Protein AF-X1R7F8-F1 (afdb_monomer_lite)

Organism: NCBI:txid412755

Structure (mmCIF, N/CA/C/O backbone):
data_AF-X1R7F8-F1
#
_entry.id   AF-X1R7F8-F1
#
loop_
_atom_site.group_PDB
_atom_site.id
_atom_site.type_symbol
_atom_site.label_atom_id
_atom_site.label_alt_id
_atom_site.label_comp_id
_atom_site.label_asym_id
_atom_site.label_entity_id
_atom_site.label_seq_id
_atom_site.pdbx_PDB_ins_code
_atom_site.Cartn_x
_atom_site.Cartn_y
_atom_site.Cartn_z
_atom_site.occupancy
_atom_site.B_iso_or_equiv
_atom_site.auth_seq_id
_atom_site.auth_comp_id
_atom_site.auth_asym_id
_atom_site.auth_atom_id
_atom_site.pdbx_PDB_model_num
ATOM 1 N N . MET A 1 1 ? 12.836 -17.821 -14.700 1.00 49.06 1 MET A N 1
ATOM 2 C CA . MET A 1 1 ? 12.835 -16.935 -13.516 1.00 49.06 1 MET A CA 1
ATOM 3 C C . MET A 1 1 ? 11.423 -16.406 -13.334 1.00 49.06 1 MET A C 1
ATOM 5 O O . MET A 1 1 ? 10.980 -15.620 -14.158 1.00 49.06 1 MET A O 1
ATOM 9 N N . THR A 1 2 ? 10.685 -16.882 -12.334 1.00 62.12 2 THR A N 1
ATOM 10 C CA . THR A 1 2 ? 9.317 -16.408 -12.075 1.00 62.12 2 THR A CA 1
ATOM 11 C C . THR A 1 2 ? 9.411 -15.124 -11.262 1.00 62.12 2 THR A C 1
ATOM 13 O O . THR A 1 2 ? 9.946 -15.136 -10.153 1.00 62.12 2 THR A O 1
ATOM 16 N N . VAL A 1 3 ? 8.961 -14.002 -11.824 1.00 70.81 3 VAL A N 1
ATOM 17 C CA . VAL A 1 3 ? 8.896 -12.731 -11.095 1.00 70.81 3 VAL A CA 1
ATOM 18 C C . VAL A 1 3 ? 7.938 -12.935 -9.923 1.00 70.81 3 VAL A C 1
ATOM 20 O O . VAL A 1 3 ? 6.775 -13.273 -10.126 1.00 70.81 3 VAL A O 1
ATOM 23 N N . ARG A 1 4 ? 8.430 -12.789 -8.688 1.00 76.38 4 ARG A N 1
ATOM 24 C CA . ARG A 1 4 ? 7.572 -12.811 -7.498 1.00 76.38 4 ARG A CA 1
ATOM 25 C C . ARG A 1 4 ? 6.681 -11.574 -7.545 1.00 76.38 4 ARG A C 1
ATOM 27 O O . ARG A 1 4 ? 7.151 -10.470 -7.279 1.00 76.38 4 ARG A O 1
ATOM 34 N N . GLU A 1 5 ? 5.417 -11.763 -7.906 1.00 82.38 5 GLU A N 1
ATOM 35 C CA . GLU A 1 5 ? 4.409 -10.722 -7.732 1.00 82.38 5 GLU A CA 1
ATOM 36 C C . GLU A 1 5 ? 4.235 -10.427 -6.240 1.00 82.38 5 GLU A C 1
ATOM 38 O O . GLU A 1 5 ? 4.163 -11.336 -5.409 1.00 82.38 5 GLU A O 1
ATOM 43 N N . LEU A 1 6 ? 4.182 -9.138 -5.902 1.00 86.25 6 LEU A N 1
ATOM 44 C CA . LEU A 1 6 ? 3.871 -8.705 -4.546 1.00 86.25 6 LEU A CA 1
ATOM 45 C C . LEU A 1 6 ? 2.408 -9.044 -4.207 1.00 86.25 6 LEU A C 1
ATOM 47 O O . LEU A 1 6 ? 1.539 -8.910 -5.080 1.00 86.25 6 LEU A O 1
ATOM 51 N N . PRO A 1 7 ? 2.105 -9.421 -2.951 1.00 89.38 7 PRO A N 1
ATOM 52 C CA . PRO A 1 7 ? 0.732 -9.619 -2.500 1.00 89.38 7 PRO A CA 1
ATOM 53 C C . PRO A 1 7 ? -0.120 -8.368 -2.748 1.00 89.38 7 PRO A C 1
ATOM 55 O O . PRO A 1 7 ? 0.329 -7.241 -2.541 1.00 89.38 7 PRO A O 1
ATOM 58 N N . LYS A 1 8 ? -1.365 -8.554 -3.195 1.00 92.00 8 LYS A N 1
ATOM 59 C CA . LYS A 1 8 ? -2.314 -7.460 -3.455 1.00 92.00 8 LYS A CA 1
ATOM 60 C C . LYS A 1 8 ? -3.339 -7.412 -2.326 1.00 92.00 8 LYS A C 1
ATOM 62 O O . LYS A 1 8 ? -4.030 -8.394 -2.080 1.00 92.00 8 LYS A O 1
ATOM 67 N N . VAL A 1 9 ? -3.486 -6.258 -1.686 1.00 88.38 9 VAL A N 1
ATOM 68 C CA . VAL A 1 9 ? -4.443 -6.026 -0.597 1.00 88.38 9 VAL A CA 1
ATOM 69 C C . VAL A 1 9 ? -5.399 -4.887 -0.935 1.00 88.38 9 VAL A C 1
ATOM 71 O O . VAL A 1 9 ? -5.058 -3.955 -1.667 1.00 88.38 9 VAL A O 1
ATOM 74 N N . LYS A 1 10 ? -6.624 -4.948 -0.408 1.00 88.19 10 LYS A N 1
ATOM 75 C CA . LYS A 1 10 ? -7.615 -3.873 -0.534 1.00 88.19 10 LYS A CA 1
ATOM 76 C C . LYS A 1 10 ? -7.648 -3.064 0.762 1.00 88.19 10 LYS A C 1
ATOM 78 O O . LYS A 1 10 ? -7.878 -3.623 1.831 1.00 88.19 10 LYS A O 1
ATOM 83 N N . ILE A 1 11 ? -7.431 -1.756 0.662 1.00 83.50 11 ILE A N 1
ATOM 84 C CA . ILE A 1 11 ? -7.476 -0.818 1.786 1.00 83.50 11 ILE A CA 1
ATOM 85 C C . ILE A 1 11 ? -8.493 0.273 1.441 1.00 83.50 11 ILE A C 1
ATOM 87 O O . ILE A 1 11 ? -8.260 1.088 0.548 1.00 83.50 11 ILE A O 1
ATOM 91 N N . GLY A 1 12 ? -9.637 0.272 2.134 1.00 82.88 12 GLY A N 1
ATOM 92 C CA . GLY A 1 12 ? -10.791 1.090 1.740 1.00 82.88 12 GLY A CA 1
ATOM 93 C C . GLY A 1 12 ? -11.275 0.695 0.341 1.00 82.88 12 GLY A C 1
ATOM 94 O O . GLY A 1 12 ? -11.429 -0.492 0.059 1.00 82.88 12 GLY A O 1
ATOM 95 N N . ASP A 1 13 ? -11.444 1.672 -0.548 1.00 86.00 13 ASP A N 1
ATOM 96 C CA . ASP A 1 13 ? -11.845 1.459 -1.949 1.00 86.00 13 ASP A CA 1
ATOM 97 C C . ASP A 1 13 ? -10.671 1.257 -2.918 1.00 86.00 13 ASP A C 1
ATOM 99 O O . ASP A 1 13 ? -10.866 0.996 -4.105 1.00 86.00 13 ASP A O 1
ATOM 103 N N . LYS A 1 14 ? -9.433 1.333 -2.424 1.00 86.12 14 LYS A N 1
ATOM 104 C CA . LYS A 1 14 ? -8.219 1.252 -3.241 1.00 86.12 14 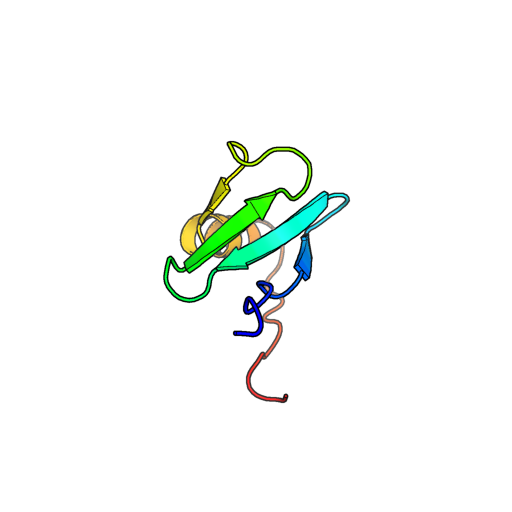LYS A CA 1
ATOM 105 C C . LYS A 1 14 ? -7.523 -0.104 -3.092 1.00 86.12 14 LYS A C 1
ATOM 107 O O . LYS A 1 14 ? -7.604 -0.767 -2.056 1.00 86.12 14 LYS A O 1
ATOM 112 N N . ARG A 1 15 ? -6.807 -0.515 -4.143 1.00 89.62 15 ARG A N 1
ATOM 113 C CA . ARG A 1 15 ? -5.946 -1.708 -4.146 1.00 89.62 15 ARG A CA 1
ATOM 114 C C . ARG A 1 15 ? -4.478 -1.308 -4.071 1.00 89.62 15 ARG A C 1
ATOM 116 O O . ARG A 1 15 ? -4.050 -0.392 -4.776 1.00 89.62 15 ARG A O 1
ATOM 123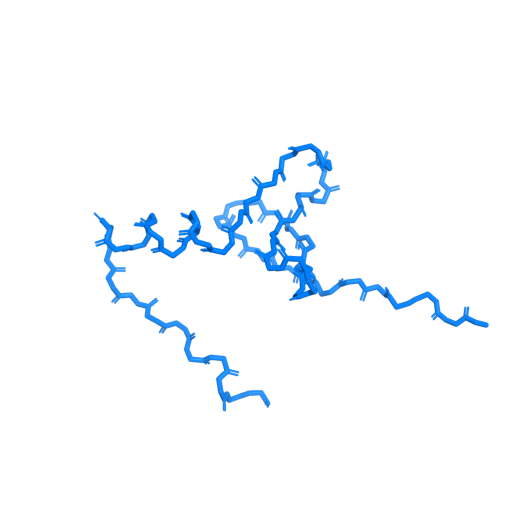 N N . TYR A 1 16 ? -3.723 -2.042 -3.267 1.00 91.25 16 TYR A N 1
ATOM 124 C CA . TYR A 1 16 ? -2.309 -1.813 -3.016 1.00 91.25 16 TYR A CA 1
ATOM 125 C C . TYR A 1 16 ? -1.511 -3.104 -3.184 1.00 91.25 16 TYR A C 1
ATOM 127 O O . TYR A 1 16 ? -1.996 -4.183 -2.855 1.00 91.25 16 TYR A O 1
ATOM 135 N N . TYR A 1 17 ? -0.277 -2.981 -3.655 1.00 91.62 17 TYR A N 1
ATOM 136 C CA . TYR A 1 17 ? 0.770 -3.971 -3.462 1.00 91.62 17 TYR A CA 1
ATOM 137 C C . TYR A 1 17 ? 1.319 -3.841 -2.045 1.00 91.62 17 TYR A C 1
ATOM 139 O O . TYR A 1 17 ? 1.703 -2.748 -1.626 1.00 91.62 17 TYR A O 1
ATOM 147 N N . GLN A 1 18 ? 1.340 -4.947 -1.315 1.00 90.25 18 GLN A N 1
ATOM 148 C CA . GLN A 1 18 ? 1.979 -5.052 -0.017 1.00 90.25 18 GLN A CA 1
ATOM 149 C C . GLN A 1 18 ? 3.457 -5.374 -0.226 1.00 90.25 18 GLN A C 1
ATOM 151 O O . GLN A 1 18 ? 3.801 -6.403 -0.802 1.00 90.25 18 GLN A O 1
ATOM 156 N N . ASP A 1 19 ? 4.323 -4.477 0.231 1.00 88.00 19 ASP A N 1
ATOM 157 C CA . ASP A 1 19 ? 5.761 -4.701 0.274 1.00 88.00 19 ASP A CA 1
ATOM 158 C C . ASP A 1 19 ? 6.186 -4.869 1.736 1.00 88.00 19 ASP A C 1
ATOM 160 O O . ASP A 1 19 ? 6.391 -3.895 2.462 1.00 88.00 19 ASP A O 1
ATOM 164 N N . ASP A 1 20 ? 6.281 -6.121 2.187 1.00 85.00 20 ASP A N 1
ATOM 165 C CA . ASP A 1 20 ? 6.695 -6.453 3.555 1.00 85.00 20 ASP A CA 1
ATOM 166 C C . ASP A 1 20 ? 8.170 -6.123 3.830 1.00 85.00 20 ASP A C 1
ATOM 168 O O . ASP A 1 20 ? 8.545 -5.902 4.982 1.00 85.00 20 ASP A O 1
ATOM 172 N N . ARG A 1 21 ? 9.017 -6.041 2.788 1.00 85.88 21 ARG A N 1
ATOM 173 C CA . ARG A 1 21 ? 10.441 -5.683 2.941 1.00 85.88 21 ARG A CA 1
ATOM 174 C C . ARG A 1 21 ? 10.582 -4.220 3.327 1.00 85.88 21 ARG A C 1
ATOM 176 O O . ARG A 1 21 ? 11.403 -3.877 4.171 1.00 85.88 21 ARG A O 1
ATOM 183 N N . LEU A 1 22 ? 9.768 -3.376 2.699 1.00 86.81 22 LEU A N 1
ATOM 184 C CA . LEU A 1 22 ? 9.746 -1.933 2.917 1.00 86.81 22 LEU A CA 1
ATOM 185 C C . LEU A 1 22 ? 8.666 -1.493 3.917 1.00 86.81 22 LEU A C 1
ATOM 187 O O . LEU A 1 22 ? 8.591 -0.312 4.247 1.00 86.81 22 LEU A O 1
ATOM 191 N N . LYS A 1 23 ? 7.854 -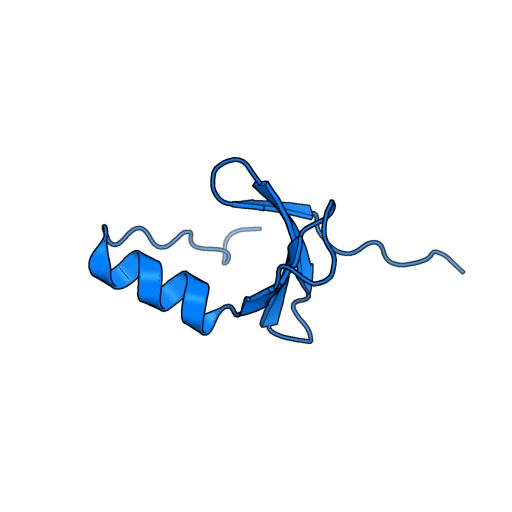2.433 4.427 1.00 89.06 23 LYS A N 1
ATOM 192 C CA . LYS A 1 23 ? 6.733 -2.189 5.352 1.00 89.06 23 LYS A CA 1
ATOM 193 C C . LYS A 1 23 ? 5.804 -1.081 4.841 1.00 89.06 23 LYS A C 1
ATOM 195 O O . LYS A 1 23 ? 5.401 -0.174 5.579 1.00 89.06 23 LYS A O 1
ATOM 200 N N . GLU A 1 24 ? 5.472 -1.148 3.555 1.00 90.62 24 GLU A N 1
ATOM 201 C CA . GLU A 1 24 ? 4.628 -0.166 2.878 1.00 90.62 24 GLU A CA 1
ATOM 202 C C . GLU A 1 24 ? 3.588 -0.815 1.958 1.00 90.62 24 GLU A C 1
ATOM 204 O O . GLU A 1 24 ? 3.728 -1.942 1.486 1.00 90.62 24 GLU A O 1
ATOM 209 N N . PHE A 1 25 ? 2.518 -0.071 1.704 1.00 90.06 25 PHE A N 1
ATOM 210 C CA . PHE A 1 25 ? 1.491 -0.371 0.722 1.00 90.06 25 PHE A CA 1
ATOM 211 C C . PHE A 1 25 ? 1.629 0.612 -0.443 1.00 90.06 25 PHE A C 1
ATOM 213 O O . PHE A 1 25 ? 1.522 1.823 -0.244 1.00 90.06 25 PHE A O 1
ATOM 220 N N . ARG A 1 26 ? 1.837 0.110 -1.663 1.00 89.88 26 ARG A N 1
ATOM 221 C CA . ARG A 1 26 ? 1.956 0.920 -2.891 1.00 89.88 26 ARG A CA 1
ATOM 222 C C . ARG A 1 26 ? 0.709 0.779 -3.745 1.00 89.88 26 ARG A C 1
ATOM 224 O O . ARG A 1 26 ? 0.342 -0.343 -4.080 1.00 89.88 26 ARG A O 1
ATOM 231 N N . ALA A 1 27 ? 0.034 1.871 -4.096 1.00 90.12 27 ALA A N 1
ATOM 232 C CA . ALA A 1 27 ? -1.209 1.751 -4.851 1.00 90.12 27 ALA A CA 1
ATOM 233 C C . ALA A 1 27 ? -0.951 1.155 -6.241 1.00 90.12 27 ALA A C 1
ATOM 235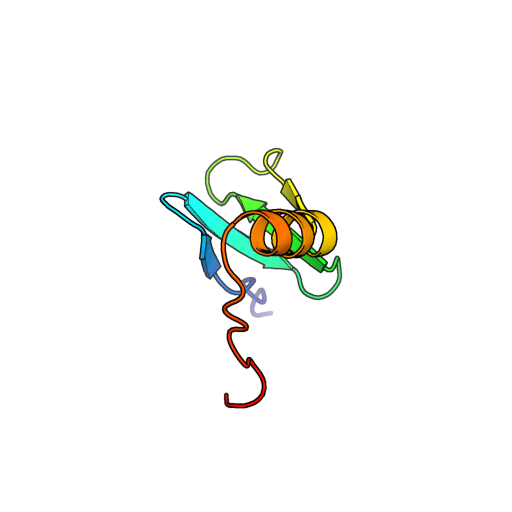 O O . ALA A 1 27 ? -0.006 1.535 -6.932 1.00 90.12 27 ALA A O 1
ATOM 236 N N . ILE A 1 28 ? -1.819 0.233 -6.664 1.00 88.06 28 ILE A N 1
ATOM 237 C CA . ILE A 1 28 ? -1.669 -0.457 -7.956 1.00 88.06 28 ILE A CA 1
ATOM 238 C C . ILE A 1 28 ? -1.779 0.536 -9.118 1.00 88.06 28 ILE A C 1
ATOM 240 O O . ILE A 1 28 ? -1.010 0.469 -10.069 1.00 88.06 28 ILE A O 1
ATOM 244 N N . TYR A 1 29 ? -2.728 1.467 -9.021 1.00 88.25 29 TYR A N 1
ATOM 245 C CA . TYR A 1 29 ? -3.035 2.429 -10.081 1.00 88.25 29 TYR A CA 1
ATOM 246 C C . TYR A 1 29 ? -2.241 3.740 -9.967 1.00 88.25 29 TYR A C 1
ATOM 248 O O . TYR A 1 29 ? -2.331 4.582 -10.853 1.00 88.25 29 TYR A O 1
ATOM 256 N N . ASN A 1 30 ? -1.481 3.936 -8.882 1.00 86.25 30 ASN A N 1
ATOM 257 C CA . ASN A 1 30 ? -0.615 5.099 -8.702 1.00 86.25 30 ASN A CA 1
ATOM 258 C C . ASN A 1 30 ? 0.601 4.739 -7.820 1.00 86.25 30 ASN A C 1
ATOM 260 O O . ASN A 1 30 ? 0.498 4.779 -6.594 1.00 86.25 30 ASN A O 1
ATOM 264 N N . PRO A 1 31 ? 1.770 4.431 -8.401 1.00 80.38 31 PRO A N 1
ATOM 265 C CA . PRO A 1 31 ? 2.945 3.980 -7.645 1.00 80.38 31 PRO A CA 1
ATOM 266 C C . PRO A 1 31 ? 3.567 5.054 -6.729 1.00 80.38 31 PRO A C 1
ATOM 268 O O . PRO A 1 31 ? 4.406 4.733 -5.876 1.00 80.38 31 PRO A O 1
ATOM 271 N N . HIS A 1 32 ? 3.166 6.320 -6.880 1.00 83.12 32 HIS A N 1
ATOM 272 C CA . HIS A 1 32 ? 3.550 7.407 -5.978 1.00 83.12 32 HIS A CA 1
ATOM 273 C C . HIS A 1 32 ? 2.629 7.510 -4.748 1.00 83.12 32 HIS A C 1
ATOM 275 O O . HIS A 1 32 ? 3.030 8.099 -3.747 1.00 83.12 32 HIS A O 1
ATOM 281 N N . ASP A 1 33 ? 1.432 6.909 -4.779 1.00 83.75 33 ASP A N 1
ATOM 282 C CA . ASP A 1 33 ? 0.531 6.828 -3.621 1.00 83.75 33 ASP A CA 1
ATOM 283 C C . ASP A 1 33 ? 0.982 5.677 -2.709 1.00 83.75 33 ASP A C 1
ATOM 285 O O . ASP A 1 33 ? 0.664 4.503 -2.934 1.00 83.75 33 ASP A O 1
ATOM 289 N N . ARG A 1 34 ? 1.785 6.023 -1.696 1.00 85.75 34 ARG A N 1
ATOM 290 C CA . ARG A 1 34 ? 2.382 5.074 -0.749 1.00 85.75 34 ARG A CA 1
ATOM 291 C C . ARG A 1 34 ? 1.870 5.304 0.663 1.00 85.75 34 ARG A C 1
ATOM 293 O O . ARG A 1 34 ? 1.783 6.436 1.144 1.00 85.75 34 ARG A O 1
ATOM 300 N N . ILE A 1 35 ? 1.565 4.210 1.348 1.00 85.94 35 ILE A N 1
ATOM 301 C CA . ILE A 1 35 ? 1.120 4.214 2.739 1.00 85.94 35 ILE A CA 1
ATOM 302 C C . ILE A 1 35 ? 2.057 3.314 3.534 1.00 85.94 35 ILE A C 1
ATOM 304 O O . ILE A 1 35 ? 2.060 2.102 3.349 1.00 85.94 35 ILE A O 1
ATOM 308 N N . THR A 1 36 ? 2.838 3.888 4.444 1.00 87.62 36 THR A N 1
ATOM 309 C CA . THR A 1 36 ? 3.653 3.093 5.369 1.00 87.62 36 THR A CA 1
ATOM 310 C C . THR A 1 36 ? 2.771 2.405 6.402 1.00 87.62 36 THR A C 1
ATOM 312 O O . THR A 1 36 ? 1.696 2.903 6.759 1.00 87.62 36 THR A O 1
ATOM 315 N N . TYR A 1 37 ? 3.231 1.267 6.917 1.00 83.69 37 TYR A N 1
ATOM 316 C CA . TYR A 1 37 ? 2.500 0.521 7.940 1.00 83.69 37 TYR A CA 1
ATOM 317 C C . TYR A 1 37 ? 2.231 1.391 9.167 1.00 83.69 37 TYR A C 1
ATOM 319 O O . TYR A 1 37 ? 1.106 1.427 9.648 1.00 83.69 37 TYR A O 1
ATOM 327 N N . GLU A 1 38 ? 3.205 2.181 9.617 1.00 80.88 38 GLU A N 1
ATOM 328 C CA . GLU A 1 38 ? 3.031 3.101 10.747 1.00 80.88 38 GLU A CA 1
ATOM 329 C C . GLU A 1 38 ? 1.885 4.093 10.531 1.00 80.88 38 GLU A C 1
ATOM 331 O O . GLU A 1 38 ? 1.059 4.294 11.420 1.00 80.88 38 GLU A O 1
ATOM 336 N N . LYS A 1 39 ? 1.787 4.684 9.332 1.00 77.88 39 LYS A N 1
ATOM 337 C CA . LYS A 1 39 ? 0.699 5.607 8.989 1.00 77.88 39 LYS A CA 1
ATOM 338 C C . LYS A 1 39 ? -0.640 4.876 8.912 1.00 77.88 39 LYS A C 1
ATOM 340 O O . LYS A 1 39 ? -1.659 5.422 9.332 1.00 77.88 39 LYS A O 1
ATOM 345 N N . PHE A 1 40 ? -0.642 3.644 8.405 1.00 76.75 40 PHE A N 1
ATOM 346 C CA . PHE A 1 40 ? -1.831 2.800 8.342 1.00 76.75 40 PHE A CA 1
ATOM 347 C C . PHE A 1 40 ? -2.341 2.401 9.739 1.00 76.75 40 PHE A C 1
ATOM 349 O O . PHE A 1 40 ? -3.536 2.522 10.015 1.00 76.75 40 PHE A O 1
ATOM 356 N N . PHE A 1 41 ? -1.442 1.995 10.639 1.00 71.12 41 PHE A N 1
ATOM 357 C CA . PHE A 1 41 ? -1.771 1.598 12.008 1.00 71.12 41 PHE A CA 1
ATOM 358 C C . PHE A 1 41 ? -2.146 2.801 12.890 1.00 71.12 41 PHE A C 1
ATOM 360 O O . PHE A 1 41 ? -3.186 2.742 13.548 1.00 71.12 41 PHE A O 1
ATOM 367 N N . LYS A 1 42 ? -1.432 3.938 12.811 1.00 65.50 42 LYS A N 1
ATOM 368 C CA . LYS A 1 42 ? -1.791 5.176 13.542 1.00 65.50 42 LYS A CA 1
ATOM 369 C C . LYS A 1 42 ? -3.180 5.706 13.175 1.00 65.50 42 LYS A C 1
ATOM 371 O O . LYS A 1 42 ? -3.919 6.182 14.035 1.00 65.50 42 LYS A O 1
ATOM 376 N N . LYS A 1 43 ? -3.574 5.604 11.899 1.00 55.62 43 LYS A N 1
ATOM 377 C CA . LYS A 1 43 ? -4.903 6.046 11.437 1.00 55.62 43 LYS A CA 1
ATOM 378 C C . LYS A 1 43 ? -6.035 5.149 11.959 1.00 55.62 43 LYS A C 1
ATOM 380 O O . LYS A 1 43 ? -7.176 5.593 12.037 1.00 55.62 43 LYS A O 1
ATOM 385 N N . ARG A 1 44 ? -5.739 3.896 12.336 1.00 51.28 44 ARG A N 1
ATOM 386 C CA . ARG A 1 44 ? -6.710 2.987 12.972 1.00 51.28 44 ARG A CA 1
ATOM 387 C C . ARG A 1 44 ? -6.887 3.243 14.469 1.00 51.28 44 ARG A C 1
ATOM 389 O O . ARG A 1 44 ? -7.992 3.031 14.970 1.00 51.28 44 ARG A O 1
ATOM 396 N N . GLU A 1 45 ? -5.861 3.734 15.166 1.00 52.41 45 GLU A N 1
ATOM 397 C CA . GLU A 1 45 ? -5.945 4.062 16.601 1.00 52.41 45 GLU A CA 1
ATOM 398 C C . GLU A 1 45 ? -6.903 5.221 16.892 1.00 52.41 45 GLU A C 1
ATOM 400 O O . GLU A 1 45 ? -7.593 5.206 17.906 1.00 52.41 45 GLU A O 1
ATOM 405 N N . THR A 1 46 ? -7.033 6.171 15.966 1.00 50.03 46 THR A N 1
ATOM 406 C CA . THR A 1 46 ? -7.964 7.305 16.083 1.00 50.03 46 THR A CA 1
ATOM 407 C C . THR A 1 46 ? -9.398 6.985 15.630 1.00 50.03 46 THR A C 1
ATOM 409 O O . THR A 1 46 ? -10.280 7.816 15.821 1.00 50.03 46 THR A O 1
ATOM 412 N N . GLY A 1 47 ? -9.668 5.797 15.058 1.00 50.62 47 GLY A N 1
ATOM 413 C CA . GLY A 1 47 ? -10.956 5.493 14.404 1.00 50.62 47 GLY A CA 1
ATOM 414 C C . GLY A 1 47 ? -11.749 4.273 14.895 1.00 50.62 47 GLY A C 1
ATOM 415 O O . GLY A 1 47 ? -12.970 4.291 14.790 1.00 50.62 47 GLY A O 1
ATOM 416 N N . ARG A 1 48 ? -11.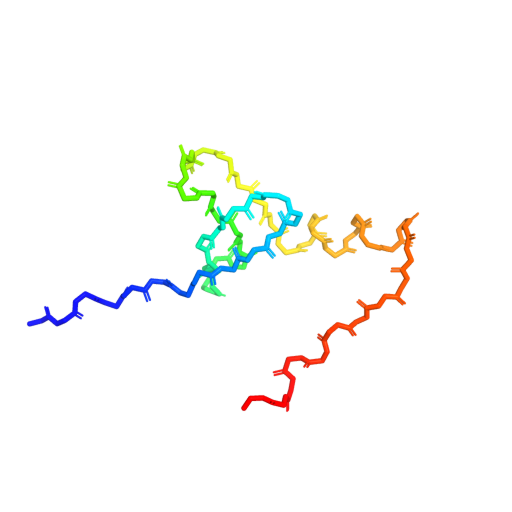109 3.209 15.397 1.00 45.72 48 ARG A N 1
ATOM 417 C CA . ARG A 1 48 ? -11.697 2.044 16.110 1.00 45.72 48 ARG A CA 1
ATOM 418 C C . ARG A 1 48 ? -10.693 0.898 16.012 1.00 45.72 48 ARG A C 1
ATOM 420 O O . ARG A 1 48 ? -10.340 0.440 14.926 1.00 45.72 48 ARG A O 1
ATOM 427 N N . LYS A 1 49 ? -10.282 0.400 17.172 1.00 43.38 49 LYS A N 1
ATOM 428 C CA . LYS A 1 49 ? -9.366 -0.725 17.360 1.00 43.38 49 LYS A CA 1
ATOM 429 C C . LYS A 1 49 ? -10.001 -2.021 16.814 1.00 43.38 49 LYS A C 1
ATOM 431 O O . LYS A 1 49 ? -10.841 -2.628 17.467 1.00 43.38 49 LYS A O 1
ATOM 436 N N . LYS A 1 50 ? -9.614 -2.446 15.608 1.00 42.66 50 LYS A N 1
ATOM 437 C CA . LYS A 1 50 ? -9.741 -3.837 15.138 1.00 42.66 50 LYS A CA 1
ATOM 438 C C . LYS A 1 50 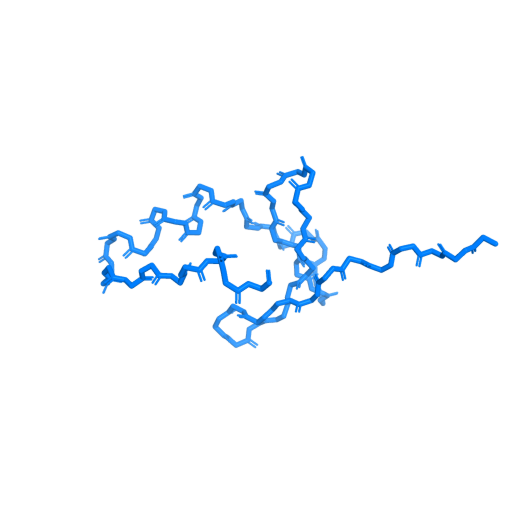? -8.396 -4.261 14.559 1.00 42.66 50 LYS A C 1
ATOM 440 O O . LYS A 1 50 ? -8.040 -3.885 13.441 1.00 42.66 50 LYS A O 1
ATOM 445 N N . TYR A 1 51 ? -7.641 -5.005 15.359 1.00 51.59 51 TYR A N 1
ATOM 446 C CA . TYR A 1 51 ? -6.495 -5.764 14.880 1.00 51.59 51 TYR A CA 1
ATOM 447 C C . TYR A 1 51 ? -7.030 -6.889 13.992 1.00 51.59 51 TYR A C 1
ATOM 449 O O . TYR A 1 51 ? -7.944 -7.609 14.390 1.00 51.59 51 TYR A O 1
ATOM 457 N N . ILE A 1 52 ? -6.503 -6.994 12.775 1.00 52.25 52 ILE A N 1
ATOM 458 C CA . ILE A 1 52 ? -6.622 -8.215 11.982 1.00 52.25 52 ILE A CA 1
ATOM 459 C C . ILE A 1 52 ? -5.386 -9.015 12.365 1.00 52.25 52 ILE A C 1
ATOM 461 O O . ILE A 1 52 ? -4.271 -8.576 12.087 1.00 52.25 52 ILE A O 1
ATOM 465 N N . ASP A 1 53 ? -5.593 -10.105 13.093 1.00 43.00 53 ASP A N 1
ATOM 466 C CA . ASP A 1 53 ? -4.533 -11.035 13.449 1.00 43.00 53 ASP A CA 1
ATOM 467 C C . ASP A 1 53 ? -4.087 -11.752 12.168 1.00 43.00 53 ASP A C 1
ATOM 469 O O . ASP A 1 53 ? -4.828 -12.537 11.582 1.00 43.00 53 ASP A O 1
ATOM 473 N N . ILE A 1 54 ? -2.898 -11.395 11.687 1.00 52.91 54 ILE A N 1
ATOM 474 C CA . ILE A 1 54 ? -2.234 -12.029 10.538 1.00 52.91 54 ILE A CA 1
ATOM 475 C C . ILE A 1 54 ? -1.481 -13.302 10.958 1.00 52.91 54 ILE A C 1
ATOM 477 O O . ILE A 1 54 ? -0.860 -13.943 10.119 1.00 52.91 54 ILE A O 1
ATOM 481 N N . SER A 1 55 ? -1.576 -13.707 12.230 1.00 45.22 55 SER A N 1
ATOM 482 C CA . SER A 1 55 ? -0.936 -14.905 12.792 1.00 45.22 55 SER A CA 1
ATOM 483 C C . SER A 1 55 ? -1.666 -16.212 12.442 1.00 45.22 55 SER A C 1
ATOM 485 O O . SER A 1 55 ? -1.363 -17.256 13.015 1.00 45.22 55 SER A O 1
ATOM 487 N N . LYS A 1 56 ? -2.651 -16.169 11.533 1.00 42.53 56 LYS A N 1
ATOM 488 C CA . LYS A 1 56 ? -3.531 -17.301 11.210 1.00 42.53 56 LYS A CA 1
ATOM 489 C C . LYS A 1 56 ? -3.686 -17.570 9.706 1.00 42.53 56 LYS A C 1
ATOM 491 O O . LYS A 1 56 ? -4.772 -17.943 9.262 1.00 42.53 56 LYS A O 1
ATOM 496 N N . ILE A 1 57 ? -2.615 -17.359 8.939 1.00 42.50 57 ILE A N 1
ATOM 497 C CA . ILE A 1 57 ? -2.429 -17.948 7.600 1.00 42.50 57 ILE A CA 1
ATOM 498 C C . ILE A 1 57 ? -1.420 -19.082 7.714 1.00 42.50 57 ILE A C 1
ATOM 500 O O . ILE A 1 57 ? -0.371 -18.850 8.354 1.00 42.50 57 ILE A O 1
#

Radius of gyration: 12.55 Å; chains: 1; bounding box: 25×25×31 Å

Foldseek 3Di:
DDPDQADWDDDPNFIFRQDPVQQWTATPVHRVPIDHVVNVVVVCVVPDDDDDPPVPD

Secondary structure (DSSP, 8-state):
----PPPEEEETTEEEEEETTTTEEEESS-TT-EEEHHHHHHHHHTT-------TT-

Sequence (57 aa):
MTVRELPKVKIGDKRYYQDDRLKEFRAIYNPHDRITYEKFFKKRETGRKKYIDISKI

pLDDT: mean 74.18, std 17.41, range [42.5, 92.0]